Protein AF-A0A6I9PUG2-F1 (afdb_monomer_lite)

Secondary structure (DSSP, 8-state):
--------------------------------------------PPBTTB--S-PPEEEEEEPPTT--HHHHHHHHHHHHS-GGGTS---EEE-TT-SSSSEEEEE--HHHHHHHHHHTT-EEEBTTS-EEE--SSSGGGBTTSS-----

Radius of gyration: 32.48 Å; chains: 1; bounding box: 68×57×95 Å

Structure (mmCIF, N/CA/C/O backbone):
data_AF-A0A6I9PUG2-F1
#
_entry.id   AF-A0A6I9PUG2-F1
#
loop_
_atom_site.group_PDB
_atom_site.id
_atom_site.type_symbol
_atom_site.label_atom_id
_atom_site.label_alt_id
_atom_site.label_comp_id
_atom_site.label_asym_id
_atom_site.label_entity_id
_atom_site.label_seq_id
_atom_site.pdbx_PDB_ins_code
_atom_site.Cartn_x
_atom_site.Cartn_y
_atom_site.Cartn_z
_atom_site.occupancy
_atom_site.B_iso_or_equiv
_atom_site.auth_seq_id
_atom_site.auth_comp_id
_atom_site.auth_asym_id
_atom_site.auth_atom_id
_atom_site.pdbx_PDB_model_num
ATOM 1 N N . MET A 1 1 ? -50.712 5.960 65.332 1.00 40.50 1 MET A N 1
ATOM 2 C CA . MET A 1 1 ? -50.034 5.575 66.589 1.00 40.50 1 MET A CA 1
ATOM 3 C C . MET A 1 1 ? -48.532 5.672 66.290 1.00 40.50 1 MET A C 1
ATOM 5 O O . MET A 1 1 ? -48.088 4.887 65.472 1.00 40.50 1 MET A O 1
ATOM 9 N N . SER A 1 2 ? -47.869 6.826 66.499 1.00 45.97 2 SER A N 1
ATOM 10 C CA . SER A 1 2 ? -47.177 7.286 67.742 1.00 45.97 2 SER A CA 1
ATOM 11 C C . SER A 1 2 ? -45.917 6.428 68.011 1.00 45.97 2 SER A C 1
ATOM 13 O O . SER A 1 2 ? -46.091 5.221 68.074 1.00 45.97 2 SER A O 1
ATOM 15 N N . ARG A 1 3 ? -44.654 6.880 68.172 1.00 46.19 3 ARG A N 1
ATOM 16 C CA . ARG A 1 3 ? -43.939 8.140 68.547 1.00 46.19 3 ARG A CA 1
ATOM 17 C C . ARG A 1 3 ? -42.495 8.094 67.941 1.00 46.19 3 ARG A C 1
ATOM 19 O O . ARG A 1 3 ? -42.073 6.987 67.628 1.00 46.19 3 ARG A O 1
ATOM 26 N N . ALA A 1 4 ? -41.809 9.181 67.532 1.00 47.38 4 ALA A N 1
ATOM 27 C CA . ALA A 1 4 ? -41.061 10.237 68.283 1.00 47.38 4 ALA A CA 1
ATOM 28 C C . ALA A 1 4 ? -39.905 9.658 69.151 1.00 47.38 4 ALA A C 1
ATOM 30 O O . ALA A 1 4 ? -40.123 8.605 69.741 1.00 47.38 4 ALA A O 1
ATOM 31 N N . ASP A 1 5 ? -38.663 10.158 69.255 1.00 44.00 5 ASP A N 1
ATOM 32 C CA . ASP A 1 5 ? -37.991 11.481 69.175 1.00 44.00 5 ASP A CA 1
ATOM 33 C C . ASP A 1 5 ? -36.474 11.232 68.903 1.00 44.00 5 ASP A C 1
ATOM 35 O O . ASP A 1 5 ? -36.001 10.137 69.205 1.00 44.00 5 ASP A O 1
ATOM 39 N N . GLY A 1 6 ? -35.707 12.101 68.221 1.00 41.16 6 GLY A N 1
ATOM 40 C CA . GLY A 1 6 ? -34.920 13.221 68.803 1.00 41.16 6 GLY A CA 1
ATOM 41 C C . GLY A 1 6 ? -33.433 12.803 68.958 1.00 41.16 6 GLY A C 1
ATOM 42 O O . GLY A 1 6 ? -33.169 11.623 69.142 1.00 41.16 6 GLY A O 1
ATOM 43 N N . ASP A 1 7 ? -32.382 13.619 68.881 1.00 44.59 7 ASP A N 1
ATOM 44 C CA . ASP A 1 7 ? -32.231 15.071 68.900 1.00 44.59 7 ASP A CA 1
ATOM 45 C C . ASP A 1 7 ? -30.733 15.430 68.666 1.00 44.59 7 ASP A C 1
ATOM 47 O O . ASP A 1 7 ? -29.843 14.713 69.121 1.00 44.59 7 ASP A O 1
ATOM 51 N N . GLU A 1 8 ? -30.529 16.487 67.877 1.00 45.47 8 GLU A N 1
ATOM 52 C CA . GLU A 1 8 ? -29.530 17.581 67.860 1.00 45.47 8 GLU A CA 1
ATOM 53 C C . GLU A 1 8 ? -28.040 17.511 68.288 1.00 45.47 8 GLU A C 1
ATOM 55 O O . GLU A 1 8 ? -27.602 16.837 69.214 1.00 45.47 8 GLU A O 1
ATOM 60 N N . GLY A 1 9 ? -27.296 18.436 67.646 1.00 34.50 9 GLY A N 1
ATOM 61 C CA . GLY A 1 9 ? -26.194 19.218 68.233 1.00 34.50 9 GLY A CA 1
ATOM 62 C C . GLY A 1 9 ? -24.835 19.029 67.541 1.00 34.50 9 GLY A C 1
ATOM 63 O O . GLY A 1 9 ? -24.302 17.931 67.539 1.00 34.50 9 GLY A O 1
ATOM 64 N N . GLY A 1 10 ? -24.152 20.020 66.955 1.00 31.55 10 GLY A N 1
ATOM 65 C CA . GLY A 1 10 ? -24.341 21.473 66.913 1.00 31.55 10 GLY A CA 1
ATOM 66 C C . GLY A 1 10 ? -22.982 22.206 66.954 1.00 31.55 10 GLY A C 1
ATOM 67 O O . GLY A 1 10 ? -22.117 21.828 67.735 1.00 31.55 10 GLY A O 1
ATOM 68 N N . GLY A 1 11 ? -22.840 23.274 66.149 1.00 30.69 11 GLY A N 1
ATOM 69 C CA . GLY A 1 11 ? -21.896 24.405 66.322 1.00 30.69 11 GLY A CA 1
ATOM 70 C C . GLY A 1 11 ? -20.451 24.220 65.816 1.00 30.69 11 GLY A C 1
ATOM 71 O O . GLY A 1 11 ? -19.859 23.169 65.994 1.00 30.69 11 GLY A O 1
ATOM 72 N N . GLY A 1 12 ? -19.773 25.194 65.197 1.00 32.69 12 GLY A N 1
ATOM 73 C CA . GLY A 1 12 ? -20.084 26.601 64.913 1.00 32.69 12 GLY A CA 1
ATOM 74 C C . GLY A 1 12 ? -18.812 27.479 64.950 1.00 32.69 12 GLY A C 1
ATOM 75 O O . GLY A 1 12 ? -17.954 27.245 65.793 1.00 32.69 12 GLY A O 1
ATOM 76 N N . SER A 1 13 ? -18.772 28.508 64.084 1.00 40.25 13 SER A N 1
ATOM 77 C CA . SER A 1 13 ? -17.950 29.751 64.120 1.00 40.25 13 SER A CA 1
ATOM 78 C C . SER A 1 13 ? -16.416 29.652 63.921 1.00 40.25 13 SER A C 1
ATOM 80 O O . SER A 1 13 ? -15.795 28.686 64.329 1.00 40.25 13 SER A O 1
ATOM 82 N N . SER A 1 14 ? -15.693 30.607 63.308 1.00 37.69 14 SER A N 1
ATOM 83 C CA . SER A 1 14 ? -15.918 32.052 63.111 1.00 37.69 14 SER A CA 1
ATOM 84 C C . SER A 1 14 ? -15.046 32.643 61.975 1.00 37.69 14 SER A C 1
ATOM 86 O O . SER A 1 14 ? -13.966 32.135 61.685 1.00 37.69 14 SER A O 1
ATOM 88 N N . GLU A 1 15 ? -15.510 33.768 61.420 1.00 36.34 15 GLU A N 1
ATOM 89 C CA . GLU A 1 15 ? -14.853 34.800 60.578 1.00 36.34 15 GLU A CA 1
ATOM 90 C C . GLU A 1 15 ? -13.666 35.476 61.337 1.00 36.34 15 GLU A C 1
ATOM 92 O O . GLU A 1 15 ? -13.627 35.384 62.561 1.00 36.34 15 GLU A O 1
ATOM 97 N N . THR A 1 16 ? -12.657 36.193 60.795 1.00 33.41 16 THR A N 1
ATOM 98 C CA . THR A 1 16 ? -12.644 37.394 59.916 1.00 33.41 16 THR A CA 1
ATOM 99 C C . THR A 1 16 ? -11.177 37.788 59.557 1.00 33.41 16 THR A C 1
ATOM 101 O O . THR A 1 16 ? -10.233 37.326 60.190 1.00 33.41 16 THR A O 1
ATOM 104 N N . ALA A 1 17 ? -11.012 38.660 58.552 1.00 40.44 17 ALA A N 1
ATOM 105 C CA . ALA A 1 17 ? -9.812 39.149 57.844 1.00 40.44 17 ALA A CA 1
ATOM 106 C C . ALA A 1 17 ? -8.730 39.955 58.611 1.00 40.44 17 ALA A C 1
ATOM 108 O O . ALA A 1 17 ? -9.040 40.587 59.613 1.00 40.44 17 ALA A O 1
ATOM 109 N N . GLN A 1 18 ? -7.520 40.074 58.016 1.00 36.94 18 GLN A N 1
ATOM 110 C CA . GLN A 1 18 ? -6.753 41.336 57.854 1.00 36.94 18 GLN A CA 1
ATOM 111 C C . GLN A 1 18 ? -5.499 41.186 56.951 1.00 36.94 18 GLN A C 1
ATOM 113 O O . GLN A 1 18 ? -4.834 40.154 56.952 1.00 36.94 18 GLN A O 1
ATOM 118 N N . GLN A 1 19 ? -5.224 42.231 56.157 1.00 39.78 19 GLN A N 1
ATOM 119 C CA . GLN A 1 19 ? -4.089 42.424 55.235 1.00 39.78 19 GLN A CA 1
ATOM 120 C C . GLN A 1 19 ? -2.826 42.914 55.967 1.00 39.78 19 GLN A C 1
ATOM 122 O O . GLN A 1 19 ? -2.965 43.754 56.851 1.00 39.78 19 GLN A O 1
ATOM 127 N N . THR A 1 20 ? -1.633 42.534 55.483 1.00 30.14 20 THR A N 1
ATOM 128 C CA . THR A 1 20 ? -0.393 43.334 55.597 1.00 30.14 20 THR A CA 1
ATOM 129 C C . THR A 1 20 ? 0.528 43.045 54.400 1.00 30.14 20 THR A C 1
ATOM 131 O O . THR A 1 20 ? 0.842 41.889 54.122 1.00 30.14 20 THR A O 1
ATOM 134 N N . GLU A 1 21 ? 0.940 44.093 53.683 1.00 34.53 21 GLU A N 1
ATOM 135 C CA . GLU A 1 21 ? 1.972 44.084 52.635 1.00 34.53 21 GLU A CA 1
ATOM 136 C C . GLU A 1 21 ? 3.386 44.078 53.244 1.00 34.53 21 GLU A C 1
ATOM 138 O O . GLU A 1 21 ? 3.630 44.868 54.149 1.00 34.53 21 GLU A O 1
ATOM 143 N N . GLU A 1 22 ? 4.343 43.314 52.690 1.00 30.75 22 GLU A N 1
ATOM 144 C CA . GLU A 1 22 ? 5.744 43.772 52.571 1.00 30.75 22 GLU A CA 1
ATOM 145 C C . GLU A 1 22 ? 6.562 42.968 51.520 1.00 30.75 22 GLU A C 1
ATOM 147 O O . GLU A 1 22 ? 6.914 41.812 51.720 1.00 30.75 22 GLU A O 1
ATOM 152 N N . LYS A 1 23 ? 6.848 43.632 50.387 1.00 30.38 23 LYS A N 1
ATOM 153 C CA . LYS A 1 23 ? 8.152 43.764 49.688 1.00 30.38 23 LYS A CA 1
ATOM 154 C C . LYS A 1 23 ? 8.952 42.513 49.225 1.00 30.38 23 LYS A C 1
ATOM 156 O O . LYS A 1 23 ? 9.616 41.831 49.994 1.00 30.38 23 LYS A O 1
ATOM 161 N N . THR A 1 24 ? 9.013 42.354 47.895 1.00 32.97 24 THR A N 1
ATOM 162 C CA . THR A 1 24 ? 9.955 41.556 47.061 1.00 32.97 24 THR A CA 1
ATOM 163 C C . THR A 1 24 ? 11.441 41.879 47.354 1.00 32.97 24 THR A C 1
ATOM 165 O O . THR A 1 24 ? 11.699 42.996 47.815 1.00 32.97 24 THR A O 1
ATOM 168 N N . PRO A 1 25 ? 12.454 41.028 47.021 1.00 40.56 25 PRO A N 1
ATOM 169 C CA . PRO A 1 25 ? 12.789 40.685 45.623 1.00 40.56 25 PRO A CA 1
ATOM 170 C C . PRO A 1 25 ? 13.531 39.341 45.414 1.00 40.56 25 PRO A C 1
ATOM 172 O O . PRO A 1 25 ? 14.725 39.252 45.662 1.00 40.56 25 PRO A O 1
ATOM 175 N N . GLU A 1 26 ? 12.905 38.336 44.807 1.00 32.34 26 GLU A N 1
ATOM 176 C CA . GLU A 1 26 ? 13.624 37.211 44.182 1.00 32.34 26 GLU A CA 1
ATOM 177 C C . GLU A 1 26 ? 12.844 36.849 42.911 1.00 32.34 26 GLU A C 1
ATOM 179 O O . GLU A 1 26 ? 11.623 36.808 42.909 1.00 32.34 26 GLU A O 1
ATOM 184 N N . GLY A 1 27 ? 13.421 36.719 41.726 1.00 34.59 27 GLY A N 1
ATOM 185 C CA . GLY A 1 27 ? 14.682 36.062 41.438 1.00 34.59 27 GLY A CA 1
ATOM 186 C C . GLY A 1 27 ? 14.408 35.044 40.333 1.00 34.59 27 GLY A C 1
ATOM 187 O O . GLY A 1 27 ? 14.453 33.850 40.559 1.00 34.59 27 GLY A O 1
ATOM 188 N N . LYS A 1 28 ? 14.049 35.545 39.145 1.00 45.56 28 LYS A N 1
ATOM 189 C CA . LYS A 1 28 ? 14.384 34.971 37.833 1.00 45.56 28 LYS A CA 1
ATOM 190 C C . LYS A 1 28 ? 14.358 33.430 37.718 1.00 45.56 28 LYS A C 1
ATOM 192 O O . LYS A 1 28 ? 15.411 32.805 37.678 1.00 45.56 28 LYS A O 1
ATOM 197 N N . LEU A 1 29 ? 13.187 32.849 37.459 1.00 39.09 29 LEU A N 1
ATOM 198 C CA . LEU A 1 29 ? 13.099 31.643 36.626 1.00 39.09 29 LEU A CA 1
ATOM 199 C C . LEU A 1 29 ? 11.728 31.591 35.949 1.00 39.09 29 LEU A C 1
ATOM 201 O O . LEU A 1 29 ? 10.783 30.975 36.417 1.00 39.09 29 LEU A O 1
ATOM 205 N N . LEU A 1 30 ? 11.611 32.342 34.852 1.00 39.56 30 LEU A N 1
ATOM 206 C CA . LEU A 1 30 ? 10.520 32.171 33.903 1.00 39.56 30 LEU A CA 1
ATOM 207 C C . LEU A 1 30 ? 10.705 30.799 33.260 1.00 39.56 30 LEU A C 1
ATOM 209 O O . LEU A 1 30 ? 11.544 30.631 32.371 1.00 39.56 30 LEU A O 1
ATOM 213 N N . ASP A 1 31 ? 9.921 29.845 33.752 1.00 40.09 31 ASP A N 1
ATOM 214 C CA . ASP A 1 31 ? 9.603 28.574 33.124 1.00 40.09 31 ASP A CA 1
ATOM 215 C C . ASP A 1 31 ? 9.117 28.815 31.696 1.00 40.09 31 ASP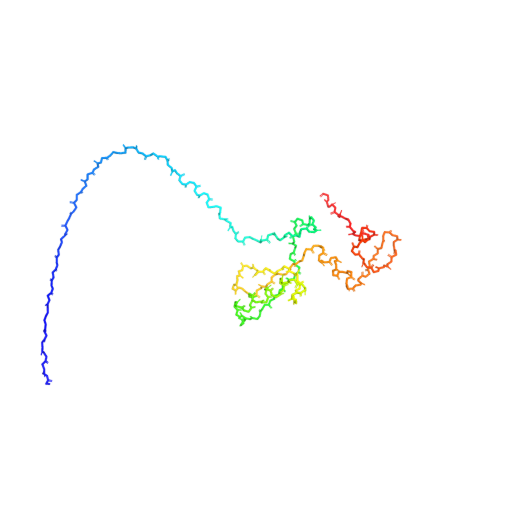 A C 1
ATOM 217 O O . ASP A 1 31 ? 7.928 28.924 31.394 1.00 40.09 31 ASP A O 1
ATOM 221 N N . LYS A 1 32 ? 10.073 28.894 30.775 1.00 41.28 32 LYS A N 1
ATOM 222 C CA . LYS A 1 32 ? 9.814 28.778 29.350 1.00 41.28 32 LYS A CA 1
ATOM 223 C C . LYS A 1 32 ? 9.744 27.292 29.017 1.00 41.28 32 LYS A C 1
ATOM 225 O O . LYS A 1 32 ? 10.559 26.767 28.261 1.00 41.28 32 LYS A O 1
ATOM 230 N N . LEU A 1 33 ? 8.740 26.616 29.575 1.00 41.44 33 LEU A N 1
ATOM 231 C CA . LEU A 1 33 ? 8.194 25.413 28.966 1.00 41.44 33 LEU A CA 1
ATOM 232 C C . LEU A 1 33 ? 7.516 25.873 27.677 1.00 41.44 33 LEU A C 1
ATOM 234 O O . LEU A 1 33 ? 6.318 26.140 27.624 1.00 41.44 33 LEU A O 1
ATOM 238 N N . SER A 1 34 ? 8.321 26.019 26.624 1.00 41.53 34 SER A N 1
ATOM 239 C CA . SER A 1 34 ? 7.829 25.970 25.257 1.00 41.53 34 SER A CA 1
ATOM 240 C C . SER A 1 34 ? 7.271 24.568 25.054 1.00 41.53 34 SER A C 1
ATOM 242 O O . SER A 1 34 ? 7.945 23.678 24.547 1.00 41.53 34 SER A O 1
ATOM 244 N N . ALA A 1 35 ? 6.034 24.376 25.509 1.00 43.91 35 ALA A N 1
ATOM 245 C CA . ALA A 1 35 ? 5.169 23.326 25.031 1.00 43.91 35 ALA A CA 1
ATOM 246 C C . ALA A 1 35 ? 4.973 23.609 23.544 1.00 43.91 35 ALA A C 1
ATOM 248 O O . ALA A 1 35 ? 4.101 24.373 23.132 1.00 43.91 35 ALA A O 1
ATOM 249 N N . THR A 1 36 ? 5.854 23.038 22.728 1.00 40.41 36 THR A N 1
ATOM 250 C CA . THR A 1 36 ? 5.538 22.737 21.346 1.00 40.41 36 THR A CA 1
ATOM 251 C C . THR A 1 36 ? 4.268 21.909 21.418 1.00 40.41 36 THR A C 1
ATOM 253 O O . THR A 1 36 ? 4.286 20.743 21.815 1.00 40.41 36 THR A O 1
ATOM 256 N N . THR A 1 37 ? 3.144 22.533 21.086 1.00 42.59 37 THR A N 1
ATOM 257 C CA . THR A 1 37 ? 1.932 21.840 20.686 1.00 42.59 37 THR A CA 1
ATOM 258 C C . THR A 1 37 ? 2.301 21.050 19.438 1.00 42.59 37 THR A C 1
ATOM 260 O O . THR A 1 37 ? 2.128 21.493 18.304 1.00 42.59 37 THR A O 1
ATOM 263 N N . SER A 1 38 ? 2.909 19.880 19.646 1.00 52.41 38 SER A N 1
ATOM 264 C CA . SER A 1 38 ? 2.967 18.857 18.622 1.00 52.41 38 SER A CA 1
ATOM 265 C C . SER A 1 38 ? 1.512 18.538 18.329 1.00 52.41 38 SER A C 1
ATOM 267 O O . SER A 1 38 ? 0.822 17.859 19.084 1.00 52.41 38 SER A O 1
ATOM 269 N N . SER A 1 39 ? 1.000 19.153 17.263 1.00 47.50 39 SER A N 1
ATOM 270 C CA . SER A 1 39 ? -0.187 18.636 16.606 1.00 47.50 39 SER A CA 1
ATOM 271 C C . SER A 1 39 ? 0.056 17.134 16.433 1.00 47.50 39 SER A C 1
ATOM 273 O O . SER A 1 39 ? 1.195 16.772 16.108 1.00 47.50 39 SER A O 1
ATOM 275 N N . PRO A 1 40 ? -0.937 16.251 16.626 1.00 52.50 40 PRO A N 1
ATOM 276 C CA . PRO A 1 40 ? -0.821 14.850 16.236 1.00 52.50 40 PRO A CA 1
ATOM 277 C C . PRO A 1 40 ? -0.819 14.767 14.697 1.00 52.50 40 PRO A C 1
ATOM 279 O O . PRO A 1 40 ? -1.698 14.196 14.068 1.00 52.50 40 PRO A O 1
ATOM 282 N N . GLY A 1 41 ? 0.134 15.449 14.065 1.00 55.69 41 GLY A N 1
ATOM 283 C CA . GLY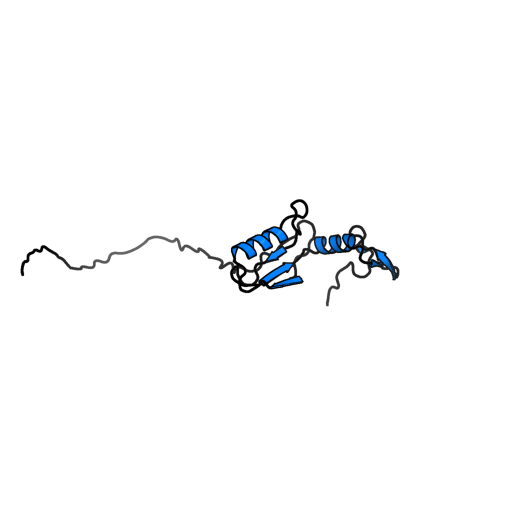 A 1 41 ? 0.389 15.404 12.644 1.00 55.69 41 GLY A CA 1
ATOM 284 C C . GLY A 1 41 ? 1.006 14.059 12.306 1.00 55.69 41 GLY A C 1
ATOM 285 O O . GLY A 1 41 ? 1.681 13.445 13.137 1.00 55.69 41 GLY A O 1
ATOM 286 N N . TRP A 1 42 ? 0.737 13.609 11.082 1.00 56.56 42 TRP A N 1
ATOM 287 C CA . TRP A 1 42 ? 1.201 12.345 10.524 1.00 56.56 42 TRP A CA 1
ATOM 288 C C . TRP A 1 42 ? 2.600 11.976 11.013 1.00 56.56 42 TRP A C 1
ATOM 290 O O . TRP A 1 42 ? 3.563 12.715 10.794 1.00 56.56 42 TRP A O 1
ATOM 300 N N . THR A 1 43 ? 2.724 10.810 11.655 1.00 55.53 43 THR A N 1
ATOM 301 C CA . THR A 1 43 ? 4.052 10.256 11.921 1.00 55.53 43 THR A CA 1
ATOM 302 C C . THR A 1 43 ? 4.682 9.974 10.570 1.00 55.53 43 THR A C 1
ATOM 304 O O . THR A 1 43 ? 4.260 9.072 9.848 1.00 55.53 43 THR A O 1
ATOM 307 N N . LYS A 1 44 ? 5.656 10.804 10.202 1.00 55.94 44 LYS A N 1
ATOM 308 C CA . LYS A 1 44 ? 6.407 10.672 8.964 1.00 55.94 44 LYS A CA 1
ATOM 309 C C . LYS A 1 44 ? 7.189 9.369 9.030 1.00 55.94 44 LYS A C 1
ATOM 311 O O . LYS A 1 44 ? 8.228 9.297 9.680 1.00 55.94 44 LYS A O 1
ATOM 316 N N . VAL A 1 45 ? 6.661 8.329 8.401 1.00 60.38 45 VAL A N 1
ATOM 317 C CA . VAL A 1 45 ? 7.341 7.040 8.378 1.00 60.38 45 VAL A CA 1
ATOM 318 C C . VAL A 1 45 ? 8.496 7.128 7.390 1.00 60.38 45 VAL A C 1
ATOM 320 O O . VAL A 1 45 ? 8.313 7.553 6.252 1.00 60.38 45 VAL A O 1
ATOM 323 N N . SER A 1 46 ? 9.695 6.759 7.825 1.00 58.12 46 SER A N 1
ATOM 324 C CA . SER A 1 46 ? 10.860 6.599 6.959 1.00 58.12 46 SER A CA 1
ATOM 325 C C . SER A 1 46 ? 11.096 5.111 6.698 1.00 58.12 46 SER A C 1
ATOM 327 O O . SER A 1 46 ? 10.912 4.290 7.597 1.00 58.12 46 SER A O 1
ATOM 329 N N . CYS A 1 47 ? 11.519 4.738 5.483 1.00 66.81 47 CYS A N 1
ATOM 330 C CA . CYS A 1 47 ? 12.223 3.463 5.330 1.00 66.81 47 CYS A CA 1
ATOM 331 C C . CYS A 1 47 ? 13.715 3.720 5.540 1.00 66.81 47 CYS A C 1
ATOM 333 O O . CYS A 1 47 ? 14.260 4.582 4.852 1.00 66.81 47 CYS A O 1
ATOM 335 N N . PRO A 1 48 ? 14.420 2.930 6.364 1.00 61.12 48 PRO A N 1
ATOM 336 C CA . PRO A 1 48 ? 15.886 2.960 6.403 1.00 61.12 48 PRO A CA 1
ATOM 337 C C . PRO A 1 48 ? 16.535 2.542 5.070 1.00 61.12 48 PRO A C 1
ATOM 339 O O . PRO A 1 48 ? 17.729 2.717 4.877 1.00 61.12 48 PRO A O 1
ATOM 342 N N . CYS A 1 49 ? 15.751 1.972 4.155 1.00 67.31 49 CYS A N 1
ATOM 343 C CA . CYS A 1 49 ? 16.196 1.378 2.905 1.00 67.31 49 CYS A CA 1
ATOM 344 C C . CYS A 1 49 ? 15.996 2.262 1.661 1.00 67.31 49 CYS A C 1
ATOM 346 O O . CYS A 1 49 ? 16.418 1.873 0.573 1.00 67.31 49 CYS A O 1
ATOM 348 N N . CYS A 1 50 ? 15.307 3.402 1.779 1.00 64.19 50 CYS A N 1
ATOM 349 C CA . CYS A 1 50 ? 15.106 4.317 0.658 1.00 64.19 50 CYS A CA 1
ATOM 350 C C . CYS A 1 50 ? 14.917 5.762 1.137 1.00 64.19 50 CYS A C 1
ATOM 352 O O . CYS A 1 50 ? 14.134 6.018 2.050 1.00 64.19 50 CYS A O 1
ATOM 354 N N . GLU A 1 51 ? 15.562 6.710 0.455 1.00 56.34 51 GLU A N 1
ATOM 355 C CA . GLU A 1 51 ? 15.530 8.163 0.715 1.00 56.34 51 GLU A CA 1
ATOM 356 C C . GLU A 1 51 ? 14.192 8.834 0.350 1.00 56.34 51 GLU A C 1
ATOM 358 O O . GLU A 1 51 ? 14.130 10.030 0.062 1.00 56.34 51 GLU A O 1
ATOM 363 N N . SER A 1 52 ? 13.088 8.083 0.317 1.00 59.31 52 SER A N 1
ATOM 364 C CA . SER A 1 52 ? 11.787 8.669 0.015 1.00 59.31 52 SER A CA 1
ATOM 365 C C . SER A 1 52 ? 11.367 9.552 1.186 1.00 59.31 52 SER A C 1
ATOM 367 O O . SER A 1 52 ? 10.932 9.084 2.238 1.00 59.31 52 SER A O 1
ATOM 369 N N . GLN A 1 53 ? 11.553 10.861 1.012 1.00 57.94 53 GLN A N 1
ATOM 370 C CA . GLN A 1 53 ? 11.300 11.854 2.048 1.00 57.94 53 GLN A CA 1
ATOM 371 C C . GLN A 1 53 ? 9.815 11.992 2.389 1.00 57.94 53 GLN A C 1
ATOM 373 O O . GLN A 1 53 ? 9.506 12.718 3.328 1.00 57.94 53 GLN A O 1
ATOM 378 N N . ARG A 1 54 ? 8.888 11.390 1.638 1.00 65.25 54 ARG A N 1
ATOM 379 C CA . ARG A 1 54 ? 7.443 11.485 1.873 1.00 65.25 54 ARG A CA 1
ATOM 380 C C . ARG A 1 54 ? 6.794 10.157 1.515 1.00 65.25 54 ARG A C 1
ATOM 382 O O . ARG A 1 54 ? 7.033 9.626 0.439 1.00 65.25 54 ARG A O 1
ATOM 389 N N . VAL A 1 55 ? 5.981 9.641 2.427 1.00 75.69 55 VAL A N 1
ATOM 390 C CA . VAL A 1 55 ? 5.135 8.478 2.175 1.00 75.69 55 VAL A CA 1
ATOM 391 C C . VAL A 1 55 ? 3.735 9.001 1.889 1.00 75.69 55 VAL A C 1
ATOM 393 O O . VAL A 1 55 ? 3.166 9.721 2.710 1.00 75.69 55 VAL A O 1
ATOM 396 N N . GLU A 1 56 ? 3.203 8.659 0.721 1.00 82.31 56 GLU A N 1
ATOM 397 C CA . GLU A 1 56 ? 1.890 9.120 0.277 1.00 82.31 56 GLU A CA 1
ATOM 398 C C . GLU A 1 56 ? 0.768 8.186 0.762 1.00 82.31 56 GLU A C 1
ATOM 400 O O . GLU A 1 56 ? 0.956 6.965 0.840 1.00 82.31 56 GLU A O 1
ATOM 405 N N . PRO A 1 57 ? -0.411 8.725 1.115 1.00 88.62 57 PRO A N 1
ATOM 406 C CA . PRO A 1 57 ? -1.641 7.948 1.254 1.00 88.62 57 PRO A CA 1
ATOM 407 C C . PRO A 1 57 ? -2.006 7.261 -0.066 1.00 88.62 57 PRO A C 1
ATOM 409 O O . PRO A 1 57 ? -2.119 7.932 -1.087 1.00 88.62 57 PRO A O 1
ATOM 412 N N . LEU A 1 58 ? -2.219 5.943 -0.044 1.00 93.25 58 LEU A N 1
ATOM 413 C CA . LEU A 1 58 ? -2.552 5.170 -1.251 1.00 93.25 58 LEU A CA 1
ATOM 414 C C . LEU A 1 58 ? -3.968 4.595 -1.201 1.00 93.25 58 LEU A C 1
ATOM 416 O O . LEU A 1 58 ? -4.671 4.590 -2.207 1.00 93.25 58 LEU A O 1
ATOM 420 N N . VAL A 1 59 ? -4.390 4.094 -0.037 1.00 95.56 59 VAL A N 1
ATOM 421 C CA . VAL A 1 59 ? -5.676 3.399 0.117 1.00 95.56 59 VAL A CA 1
ATOM 422 C C . VAL A 1 59 ? -6.398 3.891 1.365 1.00 95.56 59 VAL A C 1
ATOM 424 O O . VAL A 1 59 ? -5.793 4.057 2.423 1.00 95.56 59 VAL A O 1
ATOM 427 N N . LEU A 1 60 ? -7.711 4.082 1.251 1.00 94.50 60 LEU A N 1
ATOM 428 C CA . LEU A 1 60 ? -8.607 4.312 2.382 1.00 94.50 60 LEU A CA 1
ATOM 429 C C . LEU A 1 60 ? -9.413 3.044 2.655 1.00 94.50 60 LEU A C 1
ATOM 431 O O . LEU A 1 60 ? -10.086 2.522 1.769 1.00 94.50 60 LEU A O 1
ATOM 435 N N . VAL A 1 61 ? -9.376 2.574 3.896 1.00 95.94 61 VAL A N 1
ATOM 436 C CA . VAL A 1 61 ? -10.216 1.479 4.380 1.00 95.94 61 VAL A CA 1
ATOM 437 C C . VAL A 1 61 ? -11.307 2.079 5.252 1.00 95.94 61 VAL A C 1
ATOM 439 O O . VAL A 1 61 ? -11.024 2.584 6.338 1.00 95.94 61 VAL A O 1
ATOM 442 N N . LYS A 1 62 ? -12.553 2.022 4.773 1.00 95.62 62 LYS A N 1
ATOM 443 C CA . LYS A 1 62 ? -13.733 2.419 5.544 1.00 95.62 62 LYS A CA 1
ATOM 444 C C . LYS A 1 62 ? -14.277 1.220 6.319 1.00 95.62 62 LYS A C 1
ATOM 446 O O . LYS A 1 62 ? -14.608 0.188 5.739 1.00 95.62 62 LYS A O 1
ATOM 451 N N . LEU A 1 63 ? -14.352 1.364 7.630 1.00 95.06 63 LEU A N 1
ATOM 452 C CA . LEU A 1 63 ? -14.879 0.390 8.570 1.00 95.06 63 LEU A CA 1
ATOM 453 C C . LEU A 1 63 ? -16.399 0.544 8.681 1.00 95.06 63 LEU A C 1
ATOM 455 O O . LEU A 1 63 ? -16.959 1.610 8.445 1.00 95.06 63 LEU A O 1
ATOM 459 N N . GLY A 1 64 ? -17.083 -0.539 9.043 1.00 95.06 64 GLY A N 1
ATOM 460 C CA . GLY A 1 64 ? -18.514 -0.475 9.329 1.00 95.06 64 GLY A CA 1
ATOM 461 C C . GLY A 1 64 ? -18.800 0.287 10.626 1.00 95.06 64 GLY A C 1
ATOM 462 O O . GLY A 1 64 ? -18.003 0.252 11.560 1.00 95.06 64 GLY A O 1
ATOM 463 N N . GLU A 1 65 ? -19.988 0.882 10.723 1.00 90.81 65 GLU A N 1
ATOM 464 C CA . GLU A 1 65 ? -20.422 1.732 11.850 1.00 90.81 65 GLU A CA 1
ATOM 465 C C . GLU A 1 65 ? -20.307 1.070 13.235 1.00 90.81 65 GLU A C 1
ATOM 467 O O . GLU A 1 65 ? -20.186 1.744 14.251 1.00 90.81 65 GLU A O 1
ATOM 472 N N . LYS A 1 66 ? -20.353 -0.266 13.293 1.00 92.25 66 LYS A N 1
ATOM 473 C CA . LYS A 1 66 ? -20.332 -1.046 14.542 1.00 92.25 66 LYS A CA 1
ATOM 474 C C . LYS A 1 66 ? -18.950 -1.602 14.895 1.00 92.25 66 LYS A C 1
ATOM 476 O O . LYS A 1 66 ? -18.832 -2.391 15.835 1.00 92.25 66 LYS A O 1
ATOM 481 N N . VAL A 1 67 ? -17.910 -1.257 14.136 1.00 94.00 67 VAL A N 1
ATOM 482 C CA . VAL A 1 67 ? -16.549 -1.714 14.427 1.00 94.00 67 VAL A CA 1
ATOM 483 C C . VAL A 1 67 ? -16.047 -1.016 15.685 1.00 94.00 67 VAL A C 1
ATOM 485 O O . VAL A 1 67 ? -15.997 0.206 15.770 1.00 94.00 67 VAL A O 1
ATOM 488 N N . ARG A 1 68 ? -15.658 -1.812 16.682 1.00 92.69 68 ARG A N 1
ATOM 489 C CA . ARG A 1 68 ? -15.150 -1.288 17.950 1.00 92.69 68 ARG A CA 1
ATOM 490 C C . ARG A 1 68 ? -13.742 -0.698 17.781 1.00 92.69 68 ARG A C 1
ATOM 492 O O . ARG A 1 68 ? -12.953 -1.245 17.000 1.00 92.69 68 ARG A O 1
ATOM 499 N N . PRO A 1 69 ? -13.356 0.320 18.573 1.00 91.44 69 PRO A N 1
ATOM 500 C CA . PRO A 1 69 ? -11.997 0.872 18.550 1.00 91.44 69 PRO A CA 1
ATOM 501 C C . PRO A 1 69 ? -10.905 -0.183 18.783 1.00 91.44 69 PRO A C 1
ATOM 503 O O . PRO A 1 69 ? -9.833 -0.126 18.179 1.00 91.44 69 PRO A O 1
ATOM 506 N N . GLU A 1 70 ? -11.178 -1.193 19.619 1.00 93.56 70 GLU A N 1
ATOM 507 C CA . GLU A 1 70 ? -10.266 -2.322 19.850 1.00 93.56 70 GLU A CA 1
ATOM 508 C C . GLU A 1 70 ? -9.988 -3.110 18.564 1.00 93.56 70 GLU A C 1
ATOM 510 O O . GLU A 1 70 ? -8.840 -3.470 18.296 1.00 93.56 70 GLU A O 1
ATOM 515 N N . THR A 1 71 ? -11.023 -3.336 17.752 1.00 94.94 71 THR A N 1
ATOM 516 C CA . THR A 1 71 ? -10.926 -4.038 16.469 1.00 94.94 71 THR A CA 1
ATOM 517 C C . THR A 1 71 ? -10.173 -3.198 15.442 1.00 94.94 71 THR A C 1
ATOM 519 O O . THR A 1 71 ? -9.291 -3.734 14.776 1.00 94.94 71 THR A O 1
ATOM 522 N N . LYS A 1 72 ? -10.435 -1.883 15.364 1.00 93.62 72 LYS A N 1
ATOM 523 C CA . LYS A 1 72 ? -9.657 -0.954 14.519 1.00 93.62 72 LYS A CA 1
ATOM 524 C C . LYS A 1 72 ? -8.169 -1.017 14.873 1.00 93.62 72 LYS A C 1
ATOM 526 O O . LYS A 1 72 ? -7.329 -1.233 14.002 1.00 93.62 72 LYS A O 1
ATOM 531 N N . ARG A 1 73 ? -7.840 -0.914 16.165 1.00 93.25 73 ARG A N 1
ATOM 532 C CA . ARG A 1 73 ? -6.455 -0.978 16.661 1.00 93.25 73 ARG A CA 1
ATOM 533 C C . ARG A 1 73 ? -5.801 -2.331 16.378 1.00 93.25 73 ARG A C 1
ATOM 535 O O . ARG A 1 73 ? -4.619 -2.383 16.046 1.00 93.25 73 ARG A O 1
ATOM 542 N N . TRP A 1 74 ? -6.552 -3.422 16.520 1.00 95.50 74 TRP A N 1
ATOM 543 C CA . TRP A 1 74 ? -6.076 -4.758 16.171 1.00 95.50 74 TRP A CA 1
ATOM 544 C C . TRP A 1 74 ? -5.780 -4.886 14.674 1.00 95.50 74 TRP A C 1
ATOM 546 O O . TRP A 1 74 ? -4.684 -5.317 14.326 1.00 95.50 74 TRP A O 1
ATOM 556 N N . LEU A 1 75 ? -6.688 -4.437 13.807 1.00 95.88 75 LEU A N 1
ATOM 557 C CA . LEU A 1 75 ? -6.515 -4.499 12.356 1.00 95.88 75 LEU A CA 1
ATOM 558 C C . LEU A 1 75 ? -5.289 -3.699 11.901 1.00 95.88 75 LEU A C 1
ATOM 560 O O . LEU A 1 75 ? -4.455 -4.215 11.163 1.00 95.88 75 LEU A O 1
ATOM 564 N N . MET A 1 76 ? -5.129 -2.474 12.406 1.00 94.88 76 MET A N 1
ATOM 565 C CA . MET A 1 76 ? -3.948 -1.655 12.122 1.00 94.88 76 MET A CA 1
ATOM 566 C C . MET A 1 76 ? -2.646 -2.350 12.543 1.00 94.88 76 MET A C 1
ATOM 568 O O . MET A 1 76 ? -1.664 -2.300 11.806 1.00 94.88 76 MET A O 1
ATOM 572 N N . ARG A 1 77 ? -2.637 -3.035 13.698 1.00 94.81 77 ARG A N 1
ATOM 573 C CA . ARG A 1 77 ? -1.470 -3.803 14.160 1.00 94.81 77 ARG A CA 1
ATOM 574 C C . ARG A 1 77 ? -1.133 -4.951 13.210 1.00 94.81 77 ARG A C 1
ATOM 576 O O . ARG A 1 77 ? 0.039 -5.145 12.916 1.00 94.81 77 ARG A O 1
ATOM 583 N N . VAL A 1 78 ? -2.136 -5.698 12.747 1.00 96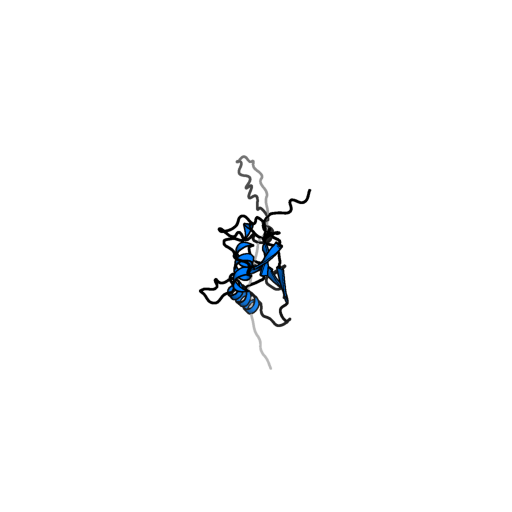.62 78 VAL A N 1
ATOM 584 C CA . VAL A 1 78 ? -1.936 -6.816 11.809 1.00 96.62 78 VAL A CA 1
ATOM 585 C C . VAL A 1 78 ? -1.400 -6.306 10.470 1.00 96.62 78 VAL A C 1
ATOM 587 O O . VAL A 1 78 ? -0.422 -6.841 9.958 1.00 96.62 78 VAL A O 1
ATOM 590 N N . ILE A 1 79 ? -1.975 -5.225 9.936 1.00 95.44 79 ILE A N 1
ATOM 591 C CA . ILE A 1 79 ? -1.520 -4.610 8.680 1.00 95.44 79 ILE A CA 1
ATOM 592 C C . ILE A 1 79 ? -0.067 -4.120 8.794 1.00 95.44 79 ILE A C 1
ATOM 594 O O . ILE A 1 79 ? 0.730 -4.325 7.878 1.00 95.44 79 ILE A O 1
ATOM 598 N N . GLY A 1 80 ? 0.283 -3.503 9.927 1.00 92.19 80 GLY A N 1
ATOM 599 C CA . GLY A 1 80 ? 1.618 -2.959 10.172 1.00 92.19 80 GLY A CA 1
ATOM 600 C C . GLY A 1 80 ? 2.695 -3.977 10.542 1.00 92.19 80 GLY A C 1
ATOM 601 O O . GLY A 1 80 ? 3.879 -3.642 10.516 1.00 92.19 80 GLY A O 1
ATOM 602 N N . ALA A 1 81 ? 2.323 -5.205 10.904 1.00 91.19 81 ALA A N 1
ATOM 603 C CA . ALA A 1 81 ? 3.289 -6.219 11.308 1.00 91.19 81 ALA A CA 1
ATOM 604 C C . ALA A 1 81 ? 4.146 -6.697 10.115 1.00 91.19 81 ALA A C 1
ATOM 606 O O . ALA A 1 81 ? 3.666 -6.705 8.977 1.00 91.19 81 ALA A O 1
ATOM 607 N N . PRO A 1 82 ? 5.405 -7.117 10.339 1.00 90.12 82 PRO A N 1
ATOM 608 C CA . PRO A 1 82 ? 6.242 -7.703 9.295 1.00 90.12 82 PRO A CA 1
ATOM 609 C C . PRO A 1 82 ? 5.608 -8.943 8.651 1.00 90.12 82 PRO A C 1
ATOM 611 O O . PRO A 1 82 ? 4.930 -9.720 9.321 1.00 90.12 82 PRO A O 1
ATOM 614 N N . GLN A 1 83 ? 5.911 -9.194 7.373 1.00 89.56 83 GLN A N 1
ATOM 615 C CA . GLN A 1 83 ? 5.409 -10.376 6.654 1.00 89.56 83 GLN A CA 1
ATOM 616 C C . GLN A 1 83 ? 5.801 -11.703 7.319 1.00 89.56 83 GLN A C 1
ATOM 618 O O . GLN A 1 83 ? 4.982 -12.612 7.414 1.00 89.56 83 GLN A O 1
ATOM 623 N N . LYS A 1 84 ? 7.023 -11.798 7.861 1.00 92.50 84 LYS A N 1
ATOM 624 C CA . LYS A 1 84 ? 7.497 -12.977 8.614 1.00 92.50 84 LYS A CA 1
ATOM 625 C C . LYS A 1 84 ? 6.644 -13.314 9.846 1.00 92.50 84 LYS A C 1
ATOM 627 O O . LYS A 1 84 ? 6.642 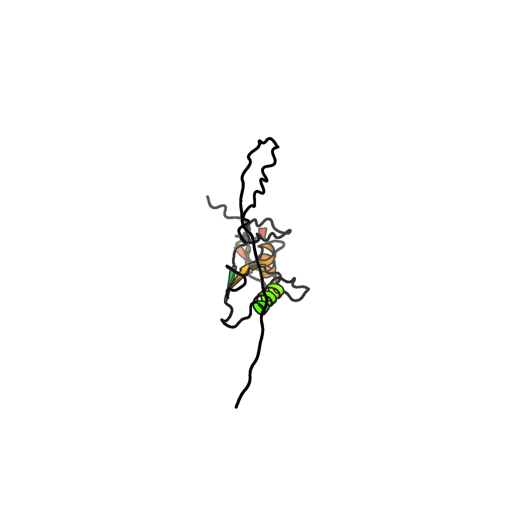-14.457 10.285 1.00 92.50 84 LYS A O 1
ATOM 632 N N . ASP A 1 85 ? 5.925 -12.326 10.373 1.00 94.81 85 ASP A N 1
ATOM 633 C CA . ASP A 1 85 ? 5.064 -12.453 11.547 1.00 94.81 85 ASP A CA 1
ATOM 634 C C . ASP A 1 85 ? 3.578 -12.565 11.134 1.00 94.81 85 ASP A C 1
ATOM 636 O O . ASP A 1 85 ? 2.683 -12.462 11.972 1.00 94.81 85 ASP A O 1
ATOM 640 N N . GLY A 1 86 ? 3.301 -12.761 9.836 1.00 92.00 86 GLY A N 1
ATOM 641 C CA . GLY A 1 86 ? 1.953 -12.878 9.271 1.00 92.00 86 GLY A CA 1
ATOM 642 C C . GLY A 1 86 ? 1.251 -11.544 8.991 1.00 92.00 86 GLY A C 1
ATOM 643 O O . GLY A 1 86 ? 0.041 -11.536 8.768 1.00 92.00 86 GLY A O 1
ATOM 644 N N . GLY A 1 87 ? 1.973 -10.421 9.028 1.00 93.06 87 GLY A N 1
ATOM 645 C CA . GLY A 1 87 ? 1.444 -9.103 8.666 1.00 93.06 87 GLY A CA 1
ATOM 646 C C . GLY A 1 87 ? 1.677 -8.719 7.203 1.00 93.06 87 GLY A C 1
ATOM 647 O O . GLY A 1 87 ? 2.166 -9.513 6.404 1.00 93.06 87 GLY A O 1
ATOM 648 N N . ALA A 1 88 ? 1.341 -7.476 6.844 1.00 91.50 88 ALA A N 1
ATOM 649 C CA . ALA A 1 88 ? 1.497 -6.963 5.476 1.00 91.50 88 ALA A CA 1
ATOM 650 C C . ALA A 1 88 ? 2.707 -6.027 5.292 1.00 91.50 88 ALA A C 1
ATOM 652 O O . ALA A 1 88 ? 3.015 -5.641 4.166 1.00 91.50 88 ALA A O 1
ATOM 653 N N . ALA A 1 89 ? 3.393 -5.651 6.377 1.00 90.06 89 ALA A N 1
ATOM 654 C CA . ALA A 1 89 ? 4.472 -4.661 6.391 1.00 90.06 89 ALA A CA 1
ATOM 655 C C . ALA A 1 89 ? 4.090 -3.319 5.722 1.00 90.06 89 ALA A C 1
ATOM 657 O O . ALA A 1 89 ? 4.933 -2.644 5.123 1.00 90.06 89 ALA A O 1
ATOM 658 N N . LEU A 1 90 ? 2.812 -2.938 5.821 1.00 91.88 90 LEU A N 1
ATOM 659 C CA . LEU A 1 90 ? 2.291 -1.662 5.332 1.00 91.88 90 LEU A CA 1
ATOM 660 C C . LEU A 1 90 ? 2.237 -0.629 6.457 1.00 91.88 90 LEU A C 1
ATOM 662 O O . LEU A 1 90 ? 2.362 -0.936 7.639 1.00 91.88 90 LEU A O 1
ATOM 666 N N . LEU A 1 91 ? 2.012 0.625 6.094 1.00 90.50 91 LEU A N 1
ATOM 667 C CA . LEU A 1 91 ? 1.872 1.719 7.043 1.00 90.50 91 LEU A CA 1
ATOM 668 C C . LEU A 1 91 ? 0.388 2.005 7.240 1.00 90.50 91 LEU A C 1
ATOM 670 O O . LEU A 1 91 ? -0.286 2.394 6.292 1.00 90.50 91 LEU A O 1
ATOM 674 N N . ALA A 1 92 ? -0.119 1.805 8.458 1.00 92.12 92 ALA A N 1
ATOM 675 C CA . ALA A 1 92 ? -1.523 2.027 8.796 1.00 92.12 92 ALA A CA 1
ATOM 676 C C . ALA A 1 92 ? -1.682 3.233 9.732 1.00 92.12 92 ALA A C 1
ATOM 678 O O . ALA A 1 92 ? -1.219 3.211 10.874 1.00 92.12 92 ALA A O 1
ATOM 679 N N . HIS A 1 93 ? -2.377 4.269 9.264 1.00 89.75 93 HIS A N 1
ATOM 680 C CA . HIS A 1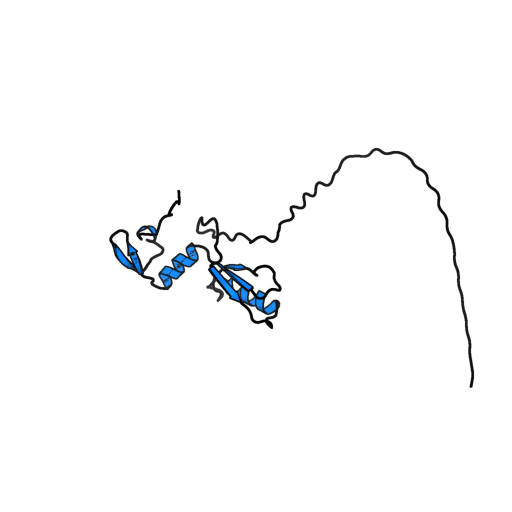 93 ? -2.704 5.473 10.026 1.00 89.75 93 HIS A CA 1
ATOM 681 C C . HIS A 1 93 ? -4.192 5.473 10.413 1.00 89.75 93 HIS A C 1
ATOM 683 O O . HIS A 1 93 ? -5.031 5.098 9.592 1.00 89.75 93 HIS A O 1
ATOM 689 N N . PRO A 1 94 ? -4.570 5.927 11.621 1.00 89.12 94 PRO A N 1
ATOM 690 C CA . PRO A 1 94 ? -5.962 5.884 12.080 1.00 89.12 94 PRO A CA 1
ATOM 691 C C . PRO A 1 94 ? -6.906 6.894 11.394 1.00 89.12 94 PRO A C 1
ATOM 693 O O . PRO A 1 94 ? -8.059 6.985 11.792 1.00 89.12 94 PRO A O 1
ATOM 696 N N . GLY A 1 95 ? -6.462 7.645 10.381 1.00 84.50 95 GLY A N 1
ATOM 697 C CA . GLY A 1 95 ? -7.221 8.778 9.831 1.00 84.50 95 GLY A CA 1
ATOM 698 C C . GLY A 1 95 ? -7.117 10.028 10.710 1.00 84.50 95 GLY A C 1
ATOM 699 O O . GLY A 1 95 ? -6.023 10.331 11.179 1.00 84.50 95 GLY A O 1
ATOM 700 N N . GLU A 1 96 ? -8.226 10.750 10.892 1.00 76.19 96 GLU A N 1
ATOM 701 C CA . GLU A 1 96 ? -8.303 11.961 11.728 1.00 76.19 96 GLU A CA 1
ATOM 702 C C . GLU A 1 96 ? -8.128 11.638 13.221 1.00 76.19 96 GLU A C 1
ATOM 704 O O . GLU A 1 96 ? -7.361 12.306 13.911 1.00 76.19 96 GLU A O 1
ATOM 709 N N . ASP A 1 97 ? -8.757 10.558 13.702 1.00 76.44 97 ASP A N 1
ATOM 710 C CA . ASP A 1 97 ? -8.618 10.090 15.080 1.00 76.44 97 ASP A CA 1
ATOM 711 C C . ASP A 1 97 ? -8.820 8.565 15.250 1.00 76.44 97 ASP A C 1
ATOM 713 O O . ASP A 1 97 ? -9.166 7.809 14.335 1.00 76.44 97 ASP A O 1
ATOM 717 N N . ALA A 1 98 ? -8.580 8.075 16.469 1.00 73.12 98 ALA A N 1
ATOM 718 C CA . ALA A 1 98 ? -8.721 6.658 16.802 1.00 73.12 98 ALA A CA 1
ATOM 719 C C . ALA A 1 98 ? -10.182 6.165 16.859 1.00 73.12 98 ALA A C 1
ATOM 721 O O . ALA A 1 98 ? -10.396 4.951 16.860 1.00 73.12 98 ALA A O 1
ATOM 722 N N . THR A 1 99 ? -11.162 7.069 16.916 1.00 75.62 99 THR A N 1
ATOM 723 C CA . THR A 1 99 ? -12.599 6.773 17.039 1.00 75.62 99 THR A CA 1
ATOM 724 C C . THR A 1 99 ? -13.341 6.754 15.704 1.00 75.62 99 THR A C 1
ATOM 726 O O . THR A 1 99 ? -14.392 6.124 15.618 1.00 75.62 99 THR A O 1
ATOM 729 N N . GLY A 1 100 ? -12.787 7.375 14.663 1.00 85.62 100 GLY A N 1
ATOM 730 C CA . GLY A 1 100 ? -13.353 7.386 13.322 1.00 85.62 100 GLY A CA 1
ATOM 731 C C . GLY A 1 100 ? -13.328 6.014 12.649 1.00 85.62 100 GLY A C 1
ATOM 732 O O . GLY A 1 100 ? -12.623 5.089 13.067 1.00 85.62 100 GLY A O 1
ATOM 733 N N . ASP A 1 101 ? -14.051 5.899 11.544 1.0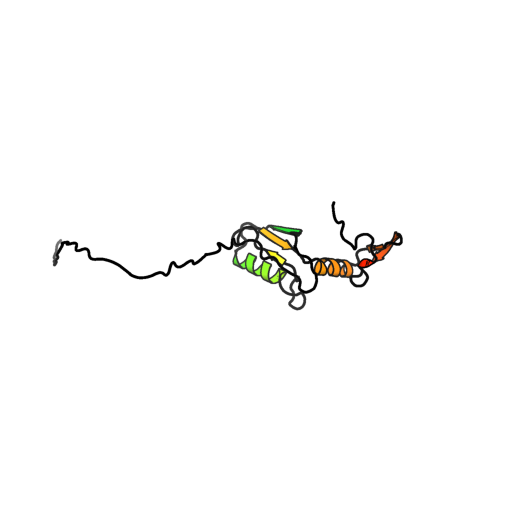0 91.31 101 ASP A N 1
ATOM 734 C CA . ASP A 1 101 ? -14.233 4.664 10.781 1.00 91.31 101 ASP A CA 1
ATOM 735 C C . ASP A 1 101 ? -13.230 4.505 9.628 1.00 91.31 101 ASP A C 1
ATOM 737 O O . ASP A 1 101 ? -13.327 3.558 8.860 1.00 91.31 101 ASP A O 1
ATOM 741 N N . ILE A 1 102 ? -12.237 5.384 9.501 1.00 92.75 102 ILE A N 1
ATOM 742 C CA . ILE A 1 102 ? -11.254 5.333 8.411 1.00 92.75 102 ILE A CA 1
ATOM 743 C C . ILE A 1 102 ? -9.903 4.822 8.921 1.00 92.75 102 ILE A C 1
ATOM 745 O O . ILE A 1 102 ? -9.437 5.195 9.999 1.00 92.75 102 ILE A O 1
ATOM 749 N N . ILE A 1 103 ? -9.251 3.979 8.122 1.00 94.25 103 ILE A N 1
ATOM 750 C CA . ILE A 1 103 ? -7.817 3.689 8.204 1.00 94.25 103 ILE A CA 1
ATOM 751 C C . ILE A 1 103 ? -7.192 4.123 6.879 1.00 94.25 103 ILE A C 1
ATOM 753 O O . ILE A 1 103 ? -7.674 3.757 5.809 1.00 94.25 103 ILE A O 1
ATOM 757 N N . VAL A 1 104 ? -6.112 4.892 6.947 1.00 92.81 104 VAL A N 1
ATOM 758 C CA . VAL A 1 104 ? -5.329 5.291 5.774 1.00 92.81 104 VAL A CA 1
ATOM 759 C C . VAL A 1 104 ? -4.133 4.358 5.664 1.00 92.81 104 VAL A C 1
ATOM 761 O O . VAL A 1 104 ? -3.403 4.181 6.641 1.00 92.81 104 VAL A O 1
ATOM 764 N N . LEU A 1 105 ? -3.940 3.757 4.495 1.00 94.00 105 LEU A N 1
ATOM 765 C CA . LEU A 1 105 ? -2.826 2.864 4.214 1.00 94.00 105 LEU A CA 1
ATOM 766 C C . LEU A 1 105 ? -1.843 3.495 3.237 1.00 94.00 105 LEU A C 1
ATOM 768 O O . LEU A 1 105 ? -2.225 4.095 2.227 1.00 94.00 105 LEU A O 1
ATOM 772 N N . SER A 1 106 ? -0.570 3.275 3.531 1.00 91.69 106 SER A N 1
ATOM 773 C CA . SER A 1 106 ? 0.565 3.731 2.745 1.00 91.69 106 SER A CA 1
ATOM 774 C C . SER A 1 106 ? 1.656 2.661 2.690 1.00 91.69 106 SER A C 1
ATOM 776 O O . SER A 1 106 ? 1.661 1.715 3.480 1.00 91.69 106 SER A O 1
ATOM 778 N N . ALA A 1 107 ? 2.618 2.825 1.786 1.00 89.75 107 ALA A N 1
ATOM 779 C CA . ALA A 1 107 ? 3.798 1.972 1.707 1.00 89.75 107 ALA A CA 1
ATOM 780 C C . ALA A 1 107 ? 5.018 2.791 1.264 1.00 89.75 107 ALA A C 1
ATOM 782 O O . ALA A 1 107 ? 4.878 3.687 0.430 1.00 89.75 107 ALA A O 1
ATOM 783 N N . PRO A 1 108 ? 6.221 2.506 1.789 1.00 86.19 108 PRO A N 1
ATOM 784 C CA . PRO A 1 108 ? 7.432 3.121 1.268 1.00 86.19 108 PRO A CA 1
ATOM 785 C C . PRO A 1 108 ? 7.730 2.603 -0.150 1.00 86.19 108 PRO A C 1
ATOM 787 O O . PRO A 1 108 ? 7.382 1.472 -0.501 1.00 86.19 108 PRO A O 1
ATOM 790 N N . ARG A 1 109 ? 8.415 3.420 -0.966 1.00 86.69 109 ARG A N 1
ATOM 791 C CA . ARG A 1 109 ? 8.715 3.112 -2.380 1.00 86.69 109 ARG A CA 1
ATOM 792 C C . ARG A 1 109 ? 9.375 1.744 -2.561 1.00 86.69 109 ARG A C 1
ATOM 794 O O . ARG A 1 109 ? 9.007 1.000 -3.458 1.00 86.69 109 ARG A O 1
ATOM 801 N N . CYS A 1 110 ? 10.315 1.391 -1.694 1.00 86.75 110 CYS A N 1
ATOM 802 C CA . CYS A 1 110 ? 10.956 0.077 -1.686 1.00 86.75 110 CYS A CA 1
ATOM 803 C C . CYS A 1 110 ? 9.960 -1.097 -1.605 1.00 86.75 110 CYS A C 1
ATOM 805 O O . CYS A 1 110 ? 10.114 -2.061 -2.347 1.00 86.75 110 CYS A O 1
ATOM 807 N N . THR A 1 111 ? 8.943 -1.018 -0.738 1.00 88.38 111 THR A N 1
ATOM 808 C CA . THR A 1 111 ? 7.920 -2.055 -0.562 1.00 88.38 111 THR A CA 1
ATOM 809 C C . THR A 1 111 ? 7.077 -2.166 -1.821 1.00 88.38 111 THR A C 1
ATOM 811 O O . THR A 1 111 ? 6.840 -3.271 -2.292 1.00 88.38 111 THR A O 1
ATOM 814 N N . LEU A 1 112 ? 6.689 -1.031 -2.412 1.00 90.69 112 LEU A N 1
ATOM 815 C CA . LEU A 1 112 ? 5.935 -1.011 -3.669 1.00 90.69 112 LEU A CA 1
ATOM 816 C C . LEU A 1 112 ? 6.723 -1.637 -4.824 1.00 90.69 112 LEU A C 1
ATOM 818 O O . LEU A 1 112 ? 6.176 -2.440 -5.576 1.00 90.69 112 LEU A O 1
ATOM 822 N N . LEU A 1 113 ? 8.010 -1.306 -4.956 1.00 91.56 113 LEU A N 1
ATOM 823 C CA . LEU A 1 113 ? 8.857 -1.860 -6.013 1.00 91.56 113 LEU A CA 1
ATOM 824 C C . LEU A 1 113 ? 9.094 -3.366 -5.818 1.00 91.56 113 LEU A C 1
ATOM 826 O O . LEU A 1 113 ? 9.004 -4.119 -6.779 1.00 91.56 113 LEU A O 1
ATOM 830 N N . ARG A 1 114 ? 9.330 -3.833 -4.586 1.00 91.62 114 ARG A N 1
ATOM 831 C CA . ARG A 1 114 ? 9.451 -5.276 -4.309 1.00 91.62 114 ARG A CA 1
ATOM 832 C C . ARG A 1 114 ? 8.155 -6.026 -4.609 1.00 91.62 114 ARG A C 1
ATOM 834 O O . ARG A 1 114 ? 8.194 -7.053 -5.270 1.00 91.62 114 ARG A O 1
ATOM 841 N N . ALA A 1 115 ? 7.009 -5.473 -4.216 1.00 92.75 115 ALA A N 1
ATOM 842 C CA . ALA A 1 115 ? 5.714 -6.055 -4.558 1.00 92.75 115 ALA A CA 1
ATOM 843 C C . ALA A 1 115 ? 5.467 -6.072 -6.079 1.00 92.75 115 ALA A C 1
ATOM 845 O O . ALA A 1 115 ? 4.860 -7.002 -6.593 1.00 92.75 115 ALA A O 1
ATOM 846 N N . THR A 1 116 ? 5.954 -5.067 -6.815 1.00 94.00 116 THR A N 1
ATOM 847 C CA . THR A 1 116 ? 5.873 -5.022 -8.289 1.00 94.00 116 THR A CA 1
ATOM 848 C C . THR A 1 116 ? 6.623 -6.198 -8.923 1.00 94.00 116 THR A C 1
ATOM 850 O O . THR A 1 116 ? 6.104 -6.809 -9.857 1.00 94.00 116 THR A O 1
ATOM 853 N N . GLU A 1 117 ? 7.804 -6.533 -8.394 1.00 95.56 117 GLU A N 1
ATOM 854 C CA . GLU A 1 117 ? 8.587 -7.709 -8.804 1.00 95.56 117 GLU A CA 1
ATOM 855 C C . GLU A 1 117 ? 7.873 -9.016 -8.436 1.00 95.56 117 GLU A C 1
ATOM 857 O O . GLU A 1 117 ? 7.688 -9.874 -9.293 1.00 95.56 117 GLU A O 1
ATOM 862 N N . GLU A 1 118 ? 7.392 -9.150 -7.196 1.00 94.38 118 GLU A N 1
ATOM 863 C CA . GLU A 1 118 ? 6.666 -10.347 -6.734 1.00 94.38 118 GLU A CA 1
ATOM 864 C C . GLU A 1 118 ? 5.388 -10.622 -7.545 1.00 94.38 118 GLU A C 1
ATOM 866 O O . GLU A 1 118 ? 5.026 -11.778 -7.767 1.00 94.38 118 GLU A O 1
ATOM 871 N N . LEU A 1 119 ? 4.712 -9.570 -8.013 1.00 96.12 119 LEU A N 1
ATOM 872 C CA . LEU A 1 119 ? 3.537 -9.667 -8.882 1.00 96.12 119 LEU A CA 1
ATOM 873 C C . LEU A 1 119 ? 3.886 -9.951 -10.354 1.00 96.12 119 LEU A C 1
ATOM 875 O O . LEU A 1 119 ? 2.976 -10.204 -11.143 1.00 96.12 119 LEU A O 1
ATOM 879 N N . GLY A 1 120 ? 5.164 -9.889 -10.739 1.00 95.69 120 GLY A N 1
ATOM 880 C CA . GLY A 1 120 ? 5.614 -10.110 -12.115 1.00 95.69 120 GLY A CA 1
ATOM 881 C C . GLY A 1 120 ? 5.103 -9.055 -13.098 1.00 95.69 120 GLY A C 1
ATOM 882 O O . GLY A 1 120 ? 4.802 -9.377 -14.247 1.00 95.69 120 GLY A O 1
ATOM 883 N N . LEU A 1 121 ? 4.943 -7.802 -12.655 1.00 95.12 121 LEU A N 1
ATOM 884 C CA . LEU A 1 121 ? 4.420 -6.744 -13.521 1.00 95.12 121 LEU A CA 1
ATOM 885 C C . LEU A 1 121 ? 5.433 -6.392 -14.613 1.00 95.12 121 LEU A C 1
ATOM 887 O O . LEU A 1 121 ? 6.554 -5.985 -14.314 1.00 95.12 121 LEU A O 1
ATOM 891 N N . CYS A 1 122 ? 5.023 -6.488 -15.878 1.00 95.19 122 CYS A N 1
ATOM 892 C CA . CYS A 1 122 ? 5.889 -6.119 -16.991 1.00 95.19 122 CYS A CA 1
ATOM 893 C C . CYS A 1 122 ? 6.010 -4.598 -17.145 1.00 95.19 122 CYS A C 1
ATOM 895 O O . CYS A 1 122 ? 5.019 -3.861 -17.059 1.00 95.19 122 CYS A O 1
ATOM 897 N N . LYS A 1 123 ? 7.229 -4.133 -17.410 1.00 94.50 123 LYS A N 1
ATOM 898 C CA . LYS A 1 123 ? 7.581 -2.735 -17.662 1.00 94.50 123 LYS A CA 1
ATOM 899 C C . LYS A 1 123 ? 8.497 -2.645 -18.875 1.00 94.50 123 LYS A C 1
ATOM 901 O O . LYS A 1 123 ? 9.123 -3.620 -19.276 1.00 94.50 123 LYS A O 1
ATOM 906 N N . THR A 1 124 ? 8.541 -1.464 -19.475 1.00 95.62 124 THR A N 1
ATOM 907 C CA . THR A 1 124 ? 9.342 -1.220 -20.671 1.00 95.62 124 THR A CA 1
ATOM 908 C C . THR A 1 124 ? 10.734 -0.737 -20.277 1.00 95.62 124 THR A C 1
ATOM 910 O O . THR A 1 124 ? 10.867 0.257 -19.554 1.00 95.62 124 THR A O 1
ATOM 913 N N . TYR A 1 125 ? 11.762 -1.431 -20.753 1.00 94.31 125 TYR A N 1
ATOM 914 C CA . TYR A 1 125 ? 13.151 -0.987 -20.686 1.00 94.31 125 TYR A CA 1
ATOM 915 C C . TYR A 1 125 ? 13.374 0.275 -21.530 1.00 94.31 125 TYR A C 1
ATOM 917 O O . TYR A 1 125 ? 12.606 0.572 -22.448 1.00 94.31 125 TYR A O 1
ATOM 925 N N . HIS A 1 126 ? 14.493 0.964 -21.299 1.00 92.62 126 HIS A N 1
ATOM 926 C CA . HIS A 1 126 ? 14.967 2.052 -22.173 1.00 92.62 126 HIS A CA 1
ATOM 927 C C . HIS A 1 126 ? 15.141 1.639 -23.642 1.00 92.62 126 HIS A C 1
ATOM 929 O O . HIS A 1 126 ? 15.088 2.484 -24.531 1.00 92.62 126 HIS A O 1
ATOM 935 N N . SER A 1 127 ? 15.320 0.342 -23.915 1.00 92.56 127 SER A N 1
ATOM 936 C CA . SER A 1 127 ? 15.384 -0.210 -25.276 1.00 92.56 127 SER A CA 1
ATOM 937 C C . SER A 1 127 ? 14.029 -0.270 -25.991 1.00 92.56 127 SER A C 1
ATOM 939 O O . SER A 1 127 ? 13.998 -0.434 -27.208 1.00 92.56 127 SER A O 1
ATOM 941 N N . GLY A 1 128 ? 12.916 -0.139 -25.263 1.00 92.75 128 GLY A N 1
ATOM 942 C CA . GLY A 1 128 ? 11.565 -0.380 -25.775 1.00 92.75 128 GLY A CA 1
ATOM 943 C C . GLY A 1 128 ? 11.066 -1.815 -25.570 1.00 92.75 128 GLY A C 1
ATOM 944 O O . GLY A 1 128 ? 9.880 -2.070 -25.784 1.00 92.75 128 GLY A O 1
ATOM 945 N N . ASP A 1 129 ? 11.924 -2.729 -25.110 1.00 94.81 129 ASP A N 1
ATOM 946 C CA . ASP A 1 129 ? 11.532 -4.107 -24.806 1.00 94.81 129 ASP A CA 1
ATOM 947 C C . ASP A 1 129 ? 10.675 -4.166 -23.536 1.00 94.81 129 ASP A C 1
ATOM 949 O O . ASP A 1 129 ? 10.901 -3.423 -22.578 1.00 94.81 129 ASP A O 1
ATOM 953 N N . MET A 1 130 ? 9.679 -5.052 -23.524 1.00 96.19 130 MET A N 1
ATOM 954 C CA . MET A 1 130 ? 8.818 -5.294 -22.367 1.00 96.19 130 MET A CA 1
ATOM 955 C C . MET A 1 130 ? 9.235 -6.561 -21.638 1.00 96.19 130 MET A C 1
ATOM 957 O O . MET A 1 130 ? 9.184 -7.646 -22.208 1.00 96.19 130 MET A O 1
ATOM 961 N N . GLU A 1 131 ? 9.532 -6.426 -20.355 1.00 95.50 131 GLU A N 1
ATOM 962 C CA . GLU A 1 131 ? 10.020 -7.518 -19.516 1.00 95.50 131 GLU A CA 1
ATOM 963 C C . GLU A 1 131 ? 9.457 -7.402 -18.101 1.00 95.50 131 GLU A C 1
ATOM 965 O O . GLU A 1 131 ? 8.977 -6.338 -17.695 1.00 95.50 131 GLU A O 1
ATOM 970 N N . ALA A 1 132 ? 9.503 -8.497 -17.343 1.00 96.50 132 ALA A N 1
ATOM 971 C CA . ALA A 1 132 ? 9.091 -8.491 -15.943 1.00 96.50 132 ALA A CA 1
ATOM 972 C C . ALA A 1 132 ? 9.975 -7.536 -15.122 1.00 96.50 132 ALA A C 1
ATOM 974 O O . ALA A 1 132 ? 11.200 -7.568 -15.218 1.00 96.50 132 ALA A O 1
ATOM 975 N N . PHE A 1 133 ? 9.352 -6.691 -14.299 1.00 95.81 133 PHE A N 1
ATOM 976 C CA . PHE A 1 133 ? 10.078 -5.775 -13.427 1.00 95.81 133 PHE A CA 1
ATOM 977 C C . PHE A 1 133 ? 10.939 -6.543 -12.417 1.00 95.81 133 PHE A C 1
ATOM 979 O O . PHE A 1 133 ? 10.432 -7.433 -11.733 1.00 95.81 133 PHE A O 1
ATOM 986 N N . SER A 1 134 ? 12.198 -6.133 -12.243 1.00 95.00 134 SER A N 1
ATOM 987 C CA . SER A 1 134 ? 13.027 -6.561 -11.114 1.00 95.00 134 SER A CA 1
ATOM 988 C C . SER A 1 134 ? 13.534 -5.360 -10.312 1.00 95.00 134 SER A C 1
ATOM 990 O O . SER A 1 134 ? 13.896 -4.303 -10.837 1.00 95.00 134 SER A O 1
ATOM 992 N N . TYR A 1 135 ? 13.571 -5.504 -8.988 1.00 92.62 135 TYR A N 1
ATOM 993 C CA . TYR A 1 135 ? 14.040 -4.453 -8.092 1.00 92.62 135 TYR A CA 1
ATOM 994 C C . TYR A 1 135 ? 15.535 -4.156 -8.274 1.00 92.62 135 TYR A C 1
ATOM 996 O O . TYR A 1 135 ? 15.983 -3.024 -8.046 1.00 92.62 135 TYR A O 1
ATOM 1004 N N . ASN A 1 136 ? 16.314 -5.168 -8.659 1.00 92.38 136 ASN A N 1
ATOM 1005 C CA . ASN A 1 136 ? 17.771 -5.080 -8.745 1.00 92.38 136 ASN A CA 1
ATOM 1006 C C . ASN A 1 136 ? 18.237 -4.285 -9.964 1.00 92.38 136 ASN A C 1
ATOM 1008 O O . ASN A 1 136 ? 19.214 -3.548 -9.862 1.00 92.38 136 ASN A O 1
ATOM 1012 N N . ASP A 1 137 ? 17.523 -4.390 -11.080 1.00 92.25 137 ASP A N 1
ATOM 1013 C CA . ASP A 1 137 ? 17.815 -3.681 -12.324 1.00 92.25 137 ASP A CA 1
ATOM 1014 C C . ASP A 1 137 ? 16.826 -2.543 -12.602 1.00 92.25 137 ASP A C 1
ATOM 1016 O O . ASP A 1 137 ? 16.828 -1.988 -13.694 1.00 92.25 137 ASP A O 1
ATOM 1020 N N . ARG A 1 138 ? 16.028 -2.140 -11.606 1.00 91.44 138 ARG A N 1
ATOM 1021 C CA . ARG A 1 138 ? 14.974 -1.113 -11.704 1.00 91.44 138 ARG A CA 1
ATOM 1022 C C . ARG A 1 138 ? 15.363 0.178 -12.443 1.00 91.44 138 ARG A C 1
ATOM 1024 O O . ARG A 1 138 ? 14.483 0.851 -12.960 1.00 91.44 138 ARG A O 1
ATOM 1031 N N . ASP A 1 139 ? 16.646 0.540 -12.474 1.00 91.62 139 ASP A N 1
ATOM 1032 C CA . ASP A 1 139 ? 17.160 1.767 -13.100 1.00 91.62 139 ASP A CA 1
ATOM 1033 C C . ASP A 1 139 ? 17.142 1.709 -14.645 1.00 91.62 139 ASP A C 1
ATOM 1035 O O . ASP A 1 139 ? 17.190 2.737 -15.324 1.00 91.62 139 ASP A O 1
ATOM 1039 N N . SER A 1 140 ? 16.991 0.512 -15.206 1.00 92.06 140 SER A N 1
ATOM 1040 C CA . SER A 1 140 ? 16.966 0.222 -16.644 1.00 92.06 140 SER A CA 1
ATOM 1041 C C . SER A 1 140 ? 15.592 0.397 -17.323 1.00 92.06 140 SER A C 1
ATOM 1043 O O . SER A 1 140 ? 15.501 0.327 -18.551 1.00 92.06 140 SER A O 1
ATOM 1045 N N . PHE A 1 141 ? 14.536 0.647 -16.542 1.00 92.50 141 PHE A N 1
ATOM 1046 C CA . PHE A 1 141 ? 13.179 0.898 -17.037 1.00 92.50 141 PHE A CA 1
ATOM 1047 C C . PHE A 1 141 ? 12.940 2.393 -17.305 1.00 92.50 141 PHE A C 1
ATOM 1049 O O . PHE A 1 141 ? 13.464 3.237 -16.578 1.00 92.50 141 PHE A O 1
ATOM 1056 N N . ASN A 1 142 ? 12.098 2.718 -18.297 1.00 86.19 142 ASN A N 1
ATOM 1057 C CA . ASN A 1 142 ? 11.850 4.092 -18.782 1.00 86.19 142 ASN A CA 1
ATOM 1058 C C . ASN A 1 142 ? 11.450 5.110 -17.693 1.00 86.19 142 ASN A C 1
ATOM 1060 O O . ASN A 1 142 ? 11.789 6.284 -17.804 1.00 86.19 142 ASN A O 1
ATOM 1064 N N . ASP A 1 143 ? 10.801 4.658 -16.615 1.00 79.94 143 ASP A N 1
ATOM 1065 C CA . ASP A 1 143 ? 10.270 5.512 -15.538 1.00 79.94 143 ASP A CA 1
ATOM 1066 C C . ASP A 1 143 ? 11.061 5.393 -14.218 1.00 79.94 143 ASP A C 1
ATOM 1068 O O . ASP A 1 143 ? 10.545 5.644 -13.123 1.00 79.94 143 ASP A O 1
ATOM 1072 N N . SER A 1 144 ? 12.314 4.940 -14.282 1.00 76.38 144 SER A N 1
ATOM 1073 C CA . SER A 1 144 ? 13.106 4.630 -13.088 1.00 76.38 144 SER A CA 1
ATOM 1074 C C . SER A 1 144 ? 13.570 5.865 -12.297 1.00 76.38 144 SER A C 1
ATOM 1076 O O . SER A 1 144 ? 13.677 5.809 -11.063 1.00 76.38 144 SER A O 1
ATOM 1078 N N . GLY A 1 145 ? 13.778 6.996 -12.982 1.00 66.19 145 GLY A N 1
ATOM 1079 C CA . GLY A 1 145 ? 14.341 8.241 -12.454 1.00 66.19 145 GLY A CA 1
ATOM 1080 C C . GLY A 1 145 ? 13.401 9.447 -12.553 1.00 66.19 145 GLY A C 1
ATOM 1081 O O . GLY A 1 145 ? 12.637 9.595 -13.495 1.00 66.19 145 GLY A O 1
ATOM 1082 N N . THR A 1 146 ? 13.473 10.306 -11.537 1.00 50.41 146 THR A N 1
ATOM 1083 C CA . THR A 1 146 ? 12.608 11.454 -11.223 1.00 50.41 146 THR A CA 1
ATOM 1084 C C . THR A 1 146 ? 12.328 12.400 -12.395 1.00 50.41 146 THR A C 1
ATOM 1086 O O . THR A 1 146 ? 13.241 13.089 -12.853 1.00 50.41 146 THR A O 1
ATOM 1089 N N . ALA A 1 147 ? 11.056 12.569 -12.767 1.00 40.75 147 ALA A N 1
ATOM 1090 C CA . ALA A 1 147 ? 10.618 13.846 -13.316 1.00 40.75 147 ALA A CA 1
ATOM 1091 C C . ALA A 1 147 ? 10.844 14.910 -12.229 1.00 40.75 147 ALA A C 1
ATOM 1093 O O . ALA A 1 147 ? 10.094 15.008 -11.257 1.00 40.75 147 ALA A O 1
ATOM 1094 N N . VAL A 1 148 ? 11.949 15.643 -12.343 1.00 48.91 148 VAL A N 1
ATOM 1095 C CA . VAL A 1 148 ? 12.074 16.962 -11.734 1.00 48.91 148 VAL A CA 1
ATOM 1096 C C . VAL A 1 148 ? 11.139 17.842 -12.556 1.00 48.91 148 VAL A C 1
ATOM 1098 O O . VAL A 1 148 ? 11.476 18.218 -13.675 1.00 48.91 148 VAL A O 1
ATOM 1101 N N . GLU A 1 149 ? 9.924 18.063 -12.058 1.00 38.22 149 GLU A N 1
ATOM 1102 C CA . GLU A 1 149 ? 9.056 19.106 -12.610 1.00 38.22 149 GLU A CA 1
ATOM 1103 C C . GLU A 1 149 ? 9.743 20.479 -12.416 1.00 38.22 149 GLU A C 1
ATOM 1105 O O . GLU A 1 149 ? 10.416 20.668 -11.395 1.00 38.22 149 GLU A O 1
ATOM 1110 N N . PRO A 1 150 ? 9.638 21.386 -13.406 1.00 46.66 150 PRO A N 1
ATOM 1111 C CA . PRO A 1 150 ? 10.399 22.637 -13.494 1.00 46.66 150 PRO A CA 1
ATOM 1112 C C . PRO A 1 150 ? 10.082 23.678 -12.410 1.00 46.66 150 PRO A C 1
ATOM 1114 O O . PRO A 1 150 ? 8.933 23.723 -11.914 1.00 46.66 150 PRO A O 1
#

Organism: NCBI:txid8208

pLDDT: mean 72.86, std 23.83, range [30.14, 96.62]

Foldseek 3Di:
DDDDDDDDDDDDDDDDDDDDDDDDDDDDDDPPPPPPPPDPPDPQDDDPVDPPRHWDFDDKDFADPPQDLVNVVVLQCQQCDDVVVVHVVWHWDCPPDSGHRIITITHDPLSVQVVQQVVQPWAAFPVRDIGGRDPVPLCRGPPSDDPPPD

Sequence (150 aa):
MSRADGDEGGGGSSETAQQTEEKTPEGKLLDKLSATTSSPGWTKVSCPCCESQRVEPLVLVKLGEKVRPETKRWLMRVIGAPQKDGGAALLAHPGEDATGDIIVLSAPRCTLLRATEELGLCKTYHSGDMEAFSYNDRDSFNDSGTAVEP